Protein AF-A0A3C1NA18-F1 (afdb_monomer_lite)

Secondary structure (DSSP, 8-state):
-HHHHHHIIIIIHHHHHHHHHHSSPTT------HHHHHHHHHHHHHHHHHHTHHHHHHHHHHHTTSS-HHHHHHTHHHHHHHHHHHHHHHSSS-HHHHHHHHHHHHHHHHHHHHHHHHSPPP----TT-S-HHHHHHHHHHHHHHHHHHHT-

Structure (mmCIF, N/CA/C/O backbone):
data_AF-A0A3C1NA18-F1
#
_entry.id   AF-A0A3C1NA18-F1
#
loop_
_atom_site.group_PDB
_atom_site.id
_atom_site.type_symbol
_atom_site.label_atom_id
_atom_site.label_alt_id
_atom_site.label_comp_id
_atom_site.label_asym_id
_atom_site.label_entity_id
_atom_site.label_seq_id
_atom_site.pdbx_PDB_ins_code
_atom_site.Cartn_x
_atom_site.Cartn_y
_atom_site.Cartn_z
_atom_site.occupancy
_atom_site.B_iso_or_equiv
_atom_site.auth_seq_id
_atom_site.auth_comp_id
_atom_site.auth_asym_id
_atom_site.auth_atom_id
_atom_site.pdbx_PDB_model_num
ATOM 1 N N . PHE A 1 1 ? 5.604 -9.048 6.384 1.00 86.50 1 PHE A N 1
ATOM 2 C CA . PHE A 1 1 ? 6.861 -8.783 5.661 1.00 86.50 1 PHE A CA 1
ATOM 3 C C . PHE A 1 1 ? 7.151 -9.848 4.604 1.00 86.50 1 PHE A C 1
ATOM 5 O O . PHE A 1 1 ? 7.007 -9.556 3.423 1.00 86.50 1 PHE A O 1
ATOM 12 N N . TYR A 1 2 ? 7.469 -11.099 4.977 1.00 91.31 2 TYR A N 1
ATOM 13 C CA . TYR A 1 2 ? 7.792 -12.168 4.008 1.00 91.31 2 TYR A CA 1
ATOM 14 C C . TYR A 1 2 ? 6.682 -12.447 2.982 1.00 91.31 2 TYR A C 1
ATOM 16 O O . TYR A 1 2 ? 6.975 -12.614 1.803 1.00 91.31 2 TYR A O 1
ATOM 24 N N . LEU A 1 3 ? 5.409 -12.411 3.399 1.00 90.31 3 LEU A N 1
ATOM 25 C CA . LEU A 1 3 ? 4.267 -12.528 2.482 1.00 90.31 3 LEU A CA 1
ATOM 26 C C . LEU A 1 3 ? 4.260 -11.410 1.423 1.00 90.31 3 LEU A C 1
ATOM 28 O O . LEU A 1 3 ? 3.942 -11.660 0.265 1.00 90.31 3 LEU A O 1
ATOM 32 N N . GLY A 1 4 ? 4.667 -10.198 1.806 1.00 88.75 4 GLY A N 1
ATOM 33 C CA . GLY A 1 4 ? 4.771 -9.064 0.892 1.00 88.75 4 GLY A CA 1
ATOM 34 C C . GLY A 1 4 ? 5.911 -9.205 -0.106 1.00 88.75 4 GLY A C 1
ATOM 35 O O . GLY A 1 4 ? 5.729 -8.895 -1.279 1.00 88.75 4 GLY A O 1
ATOM 36 N N . ILE A 1 5 ? 7.051 -9.757 0.318 1.00 92.56 5 ILE A N 1
ATOM 37 C CA . ILE A 1 5 ? 8.144 -10.111 -0.601 1.00 92.56 5 ILE A CA 1
ATOM 38 C C . ILE A 1 5 ? 7.680 -11.187 -1.587 1.00 92.56 5 ILE A C 1
ATOM 40 O O . ILE A 1 5 ? 7.908 -11.062 -2.789 1.00 92.56 5 ILE A O 1
ATOM 44 N N . MET A 1 6 ? 6.983 -12.216 -1.098 1.00 93.44 6 MET A N 1
ATOM 45 C CA . MET A 1 6 ? 6.442 -13.285 -1.938 1.00 93.44 6 MET A CA 1
ATOM 46 C C . MET A 1 6 ? 5.466 -12.725 -2.984 1.00 93.44 6 MET A C 1
ATOM 48 O O . MET A 1 6 ? 5.582 -13.027 -4.169 1.00 93.44 6 MET A O 1
ATOM 52 N N . PHE A 1 7 ? 4.557 -11.842 -2.573 1.00 90.00 7 PHE A N 1
ATOM 53 C CA . PHE A 1 7 ? 3.642 -11.153 -3.481 1.00 90.00 7 PHE A CA 1
ATOM 54 C C . PHE A 1 7 ? 4.375 -10.276 -4.506 1.00 90.00 7 PHE A C 1
ATOM 56 O O . PHE A 1 7 ? 4.060 -10.311 -5.697 1.00 90.00 7 PHE A O 1
ATOM 63 N N . ALA A 1 8 ? 5.389 -9.528 -4.069 1.00 89.94 8 ALA A N 1
ATOM 64 C CA . ALA A 1 8 ? 6.192 -8.703 -4.960 1.00 89.94 8 ALA A CA 1
ATOM 65 C C . ALA A 1 8 ? 6.907 -9.544 -6.028 1.00 89.94 8 ALA A C 1
ATOM 67 O O . ALA A 1 8 ? 6.912 -9.163 -7.195 1.00 89.94 8 ALA A O 1
ATOM 68 N N . TYR A 1 9 ? 7.454 -10.704 -5.655 1.00 90.88 9 TYR A N 1
ATOM 69 C CA . TYR A 1 9 ? 8.148 -11.605 -6.576 1.00 90.88 9 TYR A CA 1
ATOM 70 C C . TYR A 1 9 ? 7.204 -12.325 -7.550 1.00 90.88 9 TYR A C 1
ATOM 72 O O . TYR A 1 9 ? 7.482 -12.380 -8.744 1.00 90.88 9 TYR A O 1
ATOM 80 N N . PHE A 1 10 ? 6.086 -12.874 -7.067 1.00 90.62 10 PHE A N 1
ATOM 81 C CA . PHE A 1 10 ? 5.217 -13.720 -7.896 1.00 90.62 10 PHE A CA 1
ATOM 82 C C . PHE A 1 10 ? 4.148 -12.959 -8.679 1.00 90.62 10 PHE A C 1
ATOM 84 O O . PHE A 1 10 ? 3.664 -13.472 -9.684 1.00 90.62 10 PHE A O 1
ATOM 91 N N . VAL A 1 11 ? 3.755 -11.764 -8.234 1.00 88.62 11 VAL A N 1
ATOM 92 C CA . VAL A 1 11 ? 2.665 -11.002 -8.862 1.00 88.62 11 VAL A CA 1
ATOM 93 C C . VAL A 1 11 ? 3.204 -9.733 -9.495 1.00 88.62 11 VAL A C 1
ATOM 95 O O . VAL A 1 11 ? 3.075 -9.528 -10.697 1.00 88.62 11 VAL A O 1
ATOM 98 N N . VAL A 1 12 ? 3.845 -8.882 -8.701 1.00 86.12 12 VAL A N 1
ATOM 99 C CA . VAL A 1 12 ? 4.203 -7.531 -9.149 1.00 86.12 12 VAL A CA 1
ATOM 100 C C . VAL A 1 12 ? 5.362 -7.551 -10.142 1.00 86.12 12 VAL A C 1
ATOM 102 O O . VAL A 1 12 ? 5.305 -6.913 -11.191 1.00 86.12 12 VAL A O 1
ATOM 105 N N . PHE A 1 13 ? 6.405 -8.315 -9.839 1.00 85.50 13 PHE A N 1
ATOM 106 C CA . PHE A 1 13 ? 7.584 -8.436 -10.681 1.00 85.50 13 PHE A CA 1
ATOM 107 C C . PHE A 1 13 ? 7.272 -8.930 -12.110 1.00 85.50 13 PHE A C 1
ATOM 109 O O . PHE A 1 13 ? 7.668 -8.239 -13.052 1.00 85.50 13 PHE A O 1
ATOM 116 N N . PRO A 1 14 ? 6.532 -10.040 -12.337 1.00 85.19 14 PRO A N 1
ATOM 117 C CA . PRO A 1 14 ? 6.212 -10.478 -13.696 1.00 85.19 14 PRO A CA 1
ATOM 118 C C . PRO A 1 14 ? 5.319 -9.488 -14.446 1.00 85.19 14 PRO A C 1
ATOM 120 O O . PRO A 1 14 ? 5.465 -9.353 -15.658 1.00 85.19 14 PRO A O 1
ATOM 123 N N . ILE A 1 15 ? 4.434 -8.766 -13.751 1.00 84.94 15 ILE A N 1
ATOM 124 C CA . ILE A 1 15 ? 3.609 -7.709 -14.350 1.00 84.94 15 ILE A CA 1
ATOM 125 C C . ILE A 1 15 ? 4.502 -6.598 -14.928 1.00 84.94 15 ILE A C 1
ATOM 127 O O . ILE A 1 15 ? 4.368 -6.238 -16.098 1.00 84.94 15 ILE A O 1
ATOM 131 N N . ILE A 1 16 ? 5.466 -6.116 -14.141 1.00 81.06 16 ILE A N 1
ATOM 132 C CA . ILE A 1 16 ? 6.390 -5.050 -14.553 1.00 81.06 16 ILE A CA 1
ATOM 133 C C . ILE A 1 16 ? 7.344 -5.532 -15.650 1.00 81.06 16 ILE A C 1
ATOM 135 O O . ILE A 1 16 ? 7.572 -4.831 -16.633 1.00 81.06 16 ILE A O 1
ATOM 139 N N . PHE A 1 17 ? 7.876 -6.748 -15.527 1.00 78.25 17 PHE A N 1
ATOM 140 C CA . PHE A 1 17 ? 8.779 -7.313 -16.529 1.00 78.25 17 PHE A CA 1
ATOM 141 C C . PHE A 1 17 ? 8.075 -7.555 -17.873 1.00 78.25 17 PHE A C 1
ATOM 143 O O . PHE A 1 17 ? 8.637 -7.294 -18.940 1.00 78.25 17 PHE A O 1
ATOM 150 N N . LYS A 1 18 ? 6.810 -7.991 -17.838 1.00 80.94 18 LYS A N 1
ATOM 151 C CA . LYS A 1 18 ? 5.970 -8.119 -19.034 1.00 80.94 18 LYS A CA 1
ATOM 152 C C . LYS A 1 18 ? 5.727 -6.763 -19.698 1.00 80.94 18 LYS A C 1
ATOM 154 O O . LYS A 1 18 ? 5.762 -6.682 -20.920 1.00 80.94 18 LYS A O 1
ATOM 159 N N . PHE A 1 19 ? 5.534 -5.703 -18.913 1.00 78.25 19 PHE A N 1
ATOM 160 C CA . PHE A 1 19 ? 5.437 -4.349 -19.451 1.00 78.25 19 PHE A CA 1
ATOM 161 C C . PHE A 1 19 ? 6.749 -3.923 -20.129 1.00 78.25 19 PHE A C 1
ATOM 163 O O . PHE A 1 19 ? 6.733 -3.602 -21.314 1.00 78.25 19 PHE A O 1
ATOM 170 N N . PHE A 1 20 ? 7.892 -4.031 -19.442 1.00 74.69 20 PHE A N 1
ATOM 171 C CA . PHE A 1 20 ? 9.198 -3.664 -20.010 1.00 74.69 20 PHE A CA 1
ATOM 172 C C . PHE A 1 20 ? 9.532 -4.403 -21.310 1.00 74.69 20 PHE A C 1
ATOM 174 O O . PHE A 1 20 ? 10.086 -3.807 -22.230 1.00 74.69 20 PHE A O 1
ATOM 181 N N . THR A 1 21 ? 9.180 -5.687 -21.402 1.00 73.69 21 THR A N 1
ATOM 182 C CA . THR A 1 21 ? 9.381 -6.484 -22.622 1.00 73.69 21 THR A CA 1
ATOM 183 C C . THR A 1 21 ? 8.376 -6.154 -23.727 1.00 73.69 21 THR A C 1
ATOM 185 O O . THR A 1 21 ? 8.734 -6.242 -24.895 1.00 73.69 21 THR A O 1
ATOM 188 N N . SER A 1 22 ? 7.152 -5.729 -23.395 1.00 72.75 22 SER A N 1
ATOM 189 C CA . SER A 1 22 ? 6.135 -5.335 -24.386 1.00 72.75 22 SER A CA 1
ATOM 190 C C . SER A 1 22 ? 6.386 -3.973 -25.039 1.00 72.75 22 SER A C 1
ATOM 192 O O . SER A 1 22 ? 5.940 -3.738 -26.157 1.00 72.75 22 SER A O 1
ATOM 194 N N . THR A 1 23 ? 7.102 -3.081 -24.354 1.00 67.25 23 THR A N 1
ATOM 195 C CA . THR A 1 23 ? 7.428 -1.735 -24.853 1.00 67.25 23 THR A CA 1
ATOM 196 C C . THR A 1 23 ? 8.764 -1.710 -25.610 1.00 67.25 23 THR A C 1
ATOM 198 O O . THR A 1 23 ? 9.143 -0.680 -26.166 1.00 67.25 23 THR A O 1
ATOM 201 N N . ALA A 1 24 ? 9.495 -2.829 -25.638 1.00 64.00 24 ALA A N 1
ATOM 202 C CA . ALA A 1 24 ? 10.758 -2.954 -26.354 1.00 64.00 24 ALA A CA 1
ATOM 203 C C . ALA A 1 24 ? 10.517 -3.156 -27.868 1.00 64.00 24 ALA A C 1
ATOM 205 O O . ALA A 1 24 ? 9.757 -4.051 -28.239 1.00 64.00 24 ALA A O 1
ATOM 206 N N . PRO A 1 25 ? 11.157 -2.371 -28.759 1.00 58.06 25 PRO A N 1
ATOM 207 C CA . PRO A 1 25 ? 11.074 -2.583 -30.204 1.00 58.06 25 PRO A CA 1
ATOM 208 C C . PRO A 1 25 ? 11.639 -3.951 -30.610 1.00 58.06 25 PRO A C 1
ATOM 210 O O . PRO A 1 25 ? 12.658 -4.386 -30.065 1.00 58.06 25 PRO A O 1
ATOM 213 N N . GLU A 1 26 ? 11.026 -4.603 -31.603 1.00 53.09 26 GLU A N 1
ATOM 214 C CA . GLU A 1 26 ? 11.546 -5.854 -32.168 1.00 53.09 26 GLU A CA 1
ATOM 215 C C . GLU A 1 26 ? 13.007 -5.668 -32.620 1.00 53.09 26 GLU A C 1
ATOM 217 O O . GLU A 1 26 ? 13.310 -4.851 -33.488 1.00 53.09 26 GLU A O 1
ATOM 222 N N . GLY A 1 27 ? 13.930 -6.411 -32.000 1.00 54.62 27 GLY A N 1
ATOM 223 C CA . GLY A 1 27 ? 15.357 -6.405 -32.345 1.00 54.62 27 GLY A CA 1
ATOM 224 C C . GLY A 1 27 ? 16.274 -5.584 -31.430 1.00 54.62 27 GLY A C 1
ATOM 225 O O . GLY A 1 27 ? 17.492 -5.685 -31.574 1.00 54.62 27 GLY A O 1
ATOM 226 N N . VAL A 1 28 ? 15.747 -4.835 -30.455 1.00 48.09 28 VAL A N 1
ATOM 227 C CA . VAL A 1 28 ? 16.576 -4.203 -29.413 1.00 48.09 28 VAL A CA 1
ATOM 228 C C . VAL A 1 28 ? 16.615 -5.120 -28.196 1.00 48.09 28 VAL A C 1
ATOM 230 O O . VAL A 1 28 ? 15.615 -5.299 -27.504 1.00 48.09 28 VAL A O 1
ATOM 233 N N . ALA A 1 29 ? 17.778 -5.712 -27.915 1.00 52.25 29 ALA A N 1
ATOM 234 C CA . ALA A 1 29 ? 17.982 -6.399 -26.648 1.00 52.25 29 ALA A CA 1
ATOM 235 C C . ALA A 1 29 ? 17.777 -5.381 -25.520 1.00 52.25 29 ALA A C 1
ATOM 237 O O . ALA A 1 29 ? 18.476 -4.368 -25.462 1.00 52.25 29 ALA A O 1
ATOM 238 N N . VAL A 1 30 ? 16.813 -5.643 -24.637 1.00 55.69 30 VAL A N 1
ATOM 239 C CA . VAL A 1 30 ? 16.610 -4.879 -23.404 1.00 55.69 30 VAL A CA 1
ATOM 240 C C . VAL A 1 30 ? 17.836 -5.113 -22.518 1.00 55.69 30 VAL A C 1
ATOM 2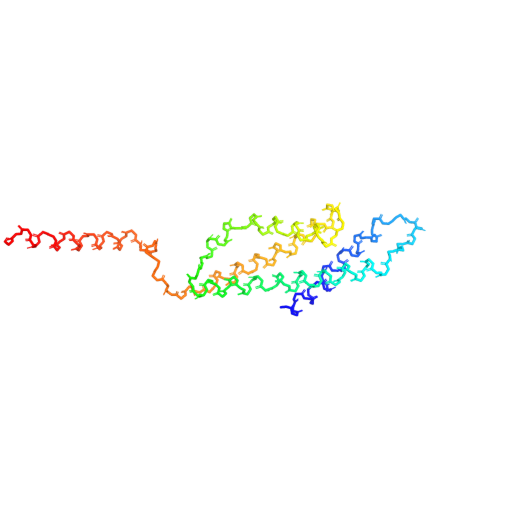42 O O . VAL A 1 30 ? 17.854 -5.981 -21.652 1.00 55.69 30 VAL A O 1
ATOM 245 N N . MET A 1 31 ? 18.916 -4.380 -22.785 1.00 55.44 31 MET A N 1
ATOM 246 C CA . MET A 1 31 ? 20.141 -4.389 -21.991 1.00 55.44 31 MET A CA 1
ATOM 247 C C . MET A 1 31 ? 19.934 -3.460 -20.798 1.00 55.44 31 MET A C 1
ATOM 249 O O . MET A 1 31 ? 20.554 -2.405 -20.689 1.00 55.44 31 MET A O 1
ATOM 253 N N . THR A 1 32 ? 19.003 -3.817 -19.912 1.00 63.19 32 THR A N 1
ATOM 254 C CA . THR A 1 32 ? 18.905 -3.151 -18.613 1.00 63.19 32 THR A CA 1
ATOM 255 C C . THR A 1 32 ? 20.172 -3.454 -17.832 1.00 63.19 32 THR A C 1
ATOM 257 O O . THR A 1 32 ? 20.520 -4.622 -17.655 1.00 63.19 32 THR A O 1
ATOM 260 N N . ASP A 1 33 ? 20.850 -2.410 -17.363 1.00 74.62 33 ASP A N 1
ATOM 261 C CA . ASP A 1 33 ? 21.993 -2.543 -16.465 1.00 74.62 33 ASP A CA 1
ATOM 262 C C . ASP A 1 33 ? 21.610 -3.437 -15.272 1.00 74.62 33 ASP A C 1
ATOM 264 O O . ASP A 1 33 ? 20.609 -3.187 -14.590 1.00 74.62 33 ASP A O 1
ATOM 268 N N . ILE A 1 34 ? 22.401 -4.486 -15.025 1.00 80.19 34 ILE A N 1
ATOM 269 C CA . ILE A 1 34 ? 22.179 -5.443 -13.935 1.00 80.19 34 ILE A CA 1
ATOM 270 C C . ILE A 1 34 ? 22.102 -4.735 -12.573 1.00 80.19 34 ILE A C 1
ATOM 272 O O . ILE A 1 34 ? 21.313 -5.140 -11.719 1.00 80.19 34 ILE A O 1
ATOM 276 N N . ASN A 1 35 ? 2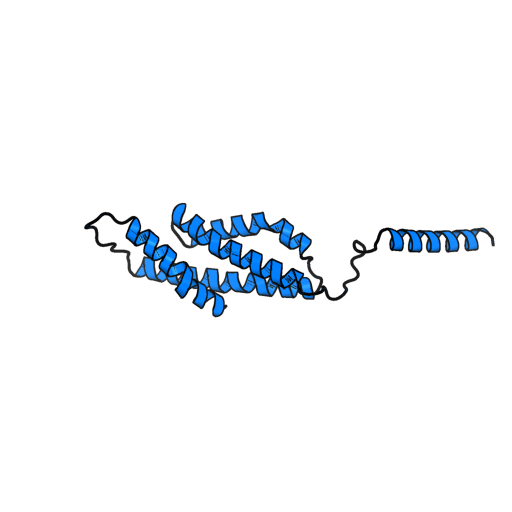2.855 -3.644 -12.379 1.00 82.75 35 ASN A N 1
ATOM 277 C CA . ASN A 1 35 ? 22.826 -2.854 -11.149 1.00 82.75 35 ASN A CA 1
ATOM 278 C C . ASN A 1 35 ? 21.515 -2.090 -11.003 1.00 82.75 35 ASN A C 1
ATOM 280 O O . ASN A 1 35 ? 20.946 -2.059 -9.910 1.00 82.75 35 ASN A O 1
ATOM 284 N N . ALA A 1 36 ? 21.017 -1.495 -12.089 1.00 80.31 36 ALA A N 1
ATOM 285 C CA . ALA A 1 36 ? 19.741 -0.789 -12.078 1.00 80.31 36 ALA A CA 1
ATOM 286 C C . ALA A 1 36 ? 18.584 -1.768 -11.833 1.00 80.31 36 ALA A C 1
ATOM 288 O O . ALA A 1 36 ? 17.721 -1.508 -10.994 1.00 80.31 36 ALA A O 1
ATOM 289 N N . TYR A 1 37 ? 18.621 -2.926 -12.496 1.00 80.88 37 TYR A N 1
ATOM 290 C CA . TYR A 1 37 ? 17.654 -4.004 -12.315 1.00 80.88 37 TYR A CA 1
ATOM 291 C C . TYR A 1 37 ? 17.650 -4.535 -10.876 1.00 80.88 37 TYR A C 1
ATOM 293 O O . TYR A 1 37 ? 16.603 -4.559 -10.229 1.00 80.88 37 TYR A O 1
ATOM 301 N N . LEU A 1 38 ? 18.813 -4.911 -10.334 1.00 86.69 38 LEU A N 1
ATOM 302 C CA . LEU A 1 38 ? 18.905 -5.434 -8.972 1.00 86.69 38 LEU A CA 1
ATOM 303 C C . LEU A 1 38 ? 18.460 -4.382 -7.950 1.00 86.69 38 LEU A C 1
ATOM 305 O O . LEU A 1 38 ? 17.683 -4.692 -7.049 1.00 86.69 38 LEU A O 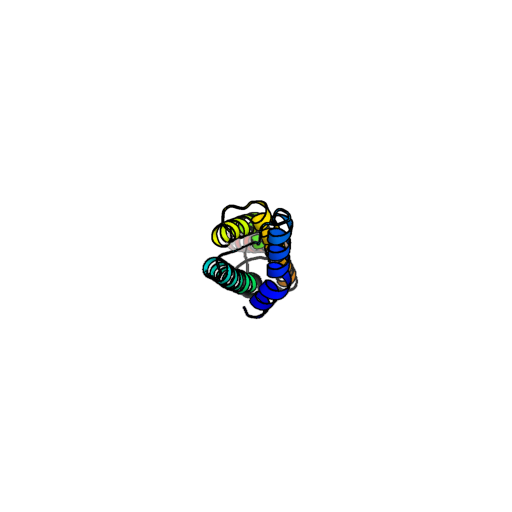1
ATOM 309 N N . SER A 1 39 ? 18.883 -3.126 -8.123 1.00 85.56 39 SER A N 1
ATOM 310 C CA . SER A 1 39 ? 18.458 -2.018 -7.260 1.00 85.56 39 SER A CA 1
ATOM 311 C C . SER A 1 39 ? 16.944 -1.816 -7.295 1.00 85.56 39 SER A C 1
ATOM 313 O O . SER A 1 39 ? 16.329 -1.604 -6.251 1.00 85.56 39 SER A O 1
ATOM 315 N N . PHE A 1 40 ? 16.331 -1.906 -8.476 1.00 84.56 40 PHE A N 1
ATOM 316 C CA . PHE A 1 40 ? 14.884 -1.826 -8.633 1.00 84.56 40 PHE A CA 1
ATOM 317 C C . PHE A 1 40 ? 14.170 -2.955 -7.879 1.00 84.56 40 PHE A C 1
ATOM 319 O O . PHE A 1 40 ? 13.292 -2.687 -7.059 1.00 84.56 40 PHE A O 1
ATOM 326 N N . VAL A 1 41 ? 14.590 -4.205 -8.097 1.00 86.12 41 VAL A N 1
ATOM 327 C CA . VAL A 1 41 ? 13.985 -5.389 -7.468 1.00 86.12 41 VAL A CA 1
ATOM 328 C C . VAL A 1 41 ? 14.122 -5.350 -5.944 1.00 86.12 41 VAL A C 1
ATOM 330 O O . VAL A 1 41 ? 13.153 -5.610 -5.231 1.00 86.12 41 VAL A O 1
ATOM 333 N N . LEU A 1 42 ? 15.290 -4.964 -5.426 1.00 90.25 42 LEU A N 1
ATOM 334 C CA . LEU A 1 42 ? 15.508 -4.827 -3.985 1.00 90.25 42 LEU A CA 1
ATOM 335 C C . LEU A 1 42 ? 14.593 -3.760 -3.376 1.00 90.25 42 LEU A C 1
ATOM 337 O O . LEU A 1 42 ? 13.928 -4.024 -2.372 1.00 90.25 42 LEU A O 1
ATOM 341 N N . LYS A 1 43 ? 14.507 -2.575 -3.995 1.00 88.12 43 LYS A N 1
ATOM 342 C CA . LYS A 1 43 ? 13.602 -1.514 -3.530 1.00 88.12 43 LYS A CA 1
ATOM 343 C C . LYS A 1 43 ? 12.140 -1.965 -3.583 1.00 88.12 43 LYS A C 1
ATOM 345 O O . LYS A 1 43 ? 11.398 -1.709 -2.638 1.00 88.12 43 LYS A O 1
ATOM 350 N N . LEU A 1 44 ? 11.741 -2.666 -4.648 1.00 88.00 44 LEU A N 1
ATOM 351 C CA . LEU A 1 44 ? 10.396 -3.217 -4.816 1.00 88.00 44 LEU A CA 1
ATOM 352 C C . LEU A 1 44 ? 10.047 -4.174 -3.669 1.00 88.00 44 LEU A C 1
ATOM 354 O O . LEU A 1 44 ? 8.991 -4.033 -3.053 1.00 88.00 44 LEU A O 1
ATOM 358 N N . PHE A 1 45 ? 10.942 -5.108 -3.337 1.00 90.75 45 PHE A N 1
ATOM 359 C CA . PHE A 1 45 ? 10.727 -6.051 -2.236 1.00 90.75 45 PHE A CA 1
ATOM 360 C C . PHE A 1 45 ? 10.643 -5.356 -0.883 1.00 90.75 45 PHE A C 1
ATOM 362 O O . PHE A 1 45 ? 9.775 -5.706 -0.086 1.00 90.75 45 PHE A O 1
ATOM 369 N N . PHE A 1 46 ? 11.488 -4.356 -0.629 1.00 89.81 46 PHE A N 1
ATOM 370 C CA . PHE A 1 46 ? 11.408 -3.571 0.602 1.00 89.81 46 PHE A CA 1
ATOM 371 C C . PHE A 1 46 ? 10.092 -2.795 0.701 1.00 89.81 46 PHE A C 1
ATOM 373 O O . PHE A 1 46 ? 9.422 -2.855 1.733 1.00 89.81 46 PHE A O 1
ATOM 380 N N . ALA A 1 47 ? 9.690 -2.115 -0.373 1.00 86.62 47 ALA A N 1
ATOM 381 C CA . ALA A 1 47 ? 8.466 -1.325 -0.403 1.00 86.62 47 ALA A CA 1
ATOM 382 C C . ALA A 1 47 ? 7.217 -2.191 -0.207 1.00 86.62 47 ALA A C 1
ATOM 384 O O . ALA A 1 47 ? 6.396 -1.886 0.654 1.00 86.62 47 ALA A O 1
ATOM 385 N N . PHE A 1 48 ? 7.087 -3.301 -0.941 1.00 88.31 48 PHE A N 1
ATOM 386 C CA . PHE A 1 48 ? 5.952 -4.213 -0.773 1.00 88.31 48 PHE A CA 1
ATOM 387 C C . PHE A 1 48 ? 6.011 -4.994 0.539 1.00 88.31 48 PHE A C 1
ATOM 389 O O . PHE A 1 48 ? 4.977 -5.203 1.171 1.00 88.31 48 PHE A O 1
ATOM 396 N N . GLY A 1 49 ? 7.201 -5.393 0.989 1.00 89.50 49 GLY A N 1
ATOM 397 C CA . GLY A 1 49 ? 7.390 -6.035 2.287 1.00 89.50 49 GLY A CA 1
ATOM 398 C C . GLY A 1 49 ? 6.878 -5.162 3.433 1.00 89.50 49 GLY A C 1
ATOM 399 O O . GLY A 1 49 ? 6.169 -5.669 4.304 1.00 89.50 49 GLY A O 1
ATOM 400 N N . LEU A 1 50 ? 7.180 -3.860 3.389 1.00 88.12 50 LEU A N 1
ATOM 401 C CA . LEU A 1 50 ? 6.699 -2.869 4.352 1.00 88.12 50 LEU A CA 1
ATOM 402 C C . LEU A 1 50 ? 5.216 -2.525 4.144 1.00 88.12 50 LEU A C 1
ATOM 404 O O . LEU A 1 50 ? 4.474 -2.413 5.114 1.00 88.12 50 LEU A O 1
ATOM 408 N N . ALA A 1 51 ? 4.749 -2.416 2.897 1.00 85.19 51 ALA A N 1
ATOM 409 C CA . ALA A 1 51 ? 3.341 -2.153 2.599 1.00 85.19 51 ALA A CA 1
ATOM 410 C C . ALA A 1 51 ? 2.419 -3.248 3.161 1.00 85.19 51 ALA A C 1
ATOM 412 O O . ALA A 1 51 ? 1.331 -2.947 3.639 1.00 85.19 51 ALA A O 1
ATOM 413 N N . PHE A 1 52 ? 2.868 -4.506 3.179 1.00 87.00 52 PHE A N 1
ATOM 414 C CA . PHE A 1 52 ? 2.135 -5.615 3.801 1.00 87.00 52 PHE A CA 1
ATOM 415 C C . PHE A 1 52 ? 2.053 -5.540 5.333 1.00 87.00 52 PHE A C 1
ATOM 417 O O . PHE A 1 52 ? 1.221 -6.234 5.916 1.00 87.00 52 PHE A O 1
ATOM 424 N N . GLU A 1 53 ? 2.868 -4.716 5.995 1.00 88.31 53 GLU A N 1
ATOM 425 C CA . GLU A 1 53 ? 2.711 -4.439 7.429 1.00 88.31 53 GLU A CA 1
ATOM 426 C C . GLU A 1 53 ? 1.579 -3.440 7.695 1.00 88.31 53 GLU A C 1
ATOM 428 O O . GLU A 1 53 ? 0.984 -3.464 8.770 1.00 88.31 53 GLU A O 1
ATOM 433 N N . VAL A 1 54 ? 1.220 -2.599 6.715 1.00 84.06 54 VAL A N 1
ATOM 434 C CA . VAL A 1 54 ? 0.169 -1.580 6.874 1.00 84.06 54 VAL A CA 1
ATOM 435 C C . VAL A 1 54 ? -1.187 -2.208 7.236 1.00 84.06 54 VAL A C 1
ATOM 437 O O . VAL A 1 54 ? -1.759 -1.779 8.237 1.00 84.06 54 VAL A O 1
ATOM 440 N N . PRO A 1 55 ? -1.693 -3.253 6.542 1.00 81.88 55 PRO A N 1
ATOM 441 C CA . PRO A 1 55 ? -2.907 -3.964 6.953 1.00 81.88 55 PRO A CA 1
ATOM 442 C C . PRO A 1 55 ? -2.866 -4.479 8.396 1.00 81.88 55 PRO A C 1
ATOM 444 O O . PRO A 1 55 ? -3.836 -4.329 9.137 1.00 81.88 55 PRO A O 1
ATOM 447 N N . VAL A 1 56 ? -1.740 -5.069 8.808 1.00 85.56 56 VAL A N 1
ATOM 448 C CA . VAL A 1 56 ? -1.572 -5.644 10.151 1.00 85.56 56 VAL A CA 1
ATOM 449 C C . VAL A 1 56 ? -1.576 -4.538 11.206 1.00 85.56 56 VAL A C 1
ATOM 451 O O . VAL A 1 56 ? -2.302 -4.634 12.197 1.00 85.56 56 VAL A O 1
ATOM 454 N N . ALA A 1 57 ? -0.832 -3.456 10.965 1.00 84.88 57 ALA A N 1
ATOM 455 C CA . ALA A 1 57 ? -0.796 -2.283 11.830 1.00 84.88 57 ALA A CA 1
ATOM 456 C C . ALA A 1 57 ? -2.181 -1.631 11.954 1.00 84.88 57 ALA A C 1
ATOM 458 O O . ALA A 1 57 ? -2.613 -1.307 13.058 1.00 84.88 57 ALA A O 1
ATOM 459 N N . THR A 1 58 ? -2.911 -1.499 10.844 1.00 81.38 58 THR A N 1
ATOM 460 C CA . THR A 1 58 ? -4.295 -1.009 10.806 1.00 81.38 58 THR A CA 1
ATOM 461 C C . THR A 1 58 ? -5.219 -1.840 11.694 1.00 81.38 58 THR A C 1
ATOM 463 O O . THR A 1 58 ? -5.917 -1.280 12.538 1.00 81.38 58 THR A O 1
ATOM 466 N N . VAL A 1 59 ? -5.205 -3.166 11.548 1.00 82.94 59 VAL A N 1
ATOM 467 C CA . VAL A 1 59 ? -6.041 -4.062 12.361 1.00 82.94 59 VAL A CA 1
ATOM 468 C C . VAL A 1 59 ? -5.680 -3.957 13.842 1.00 82.94 59 VAL A C 1
ATOM 470 O O . VAL A 1 59 ? -6.571 -3.910 14.691 1.00 82.94 59 VAL A O 1
ATOM 473 N N . LEU A 1 60 ? -4.386 -3.881 14.162 1.00 84.06 60 LEU A N 1
ATOM 474 C CA . LEU A 1 60 ? -3.924 -3.748 15.540 1.00 84.06 60 LEU A CA 1
ATOM 475 C C . LEU A 1 60 ? -4.372 -2.416 16.158 1.00 84.06 60 LEU A C 1
ATOM 477 O O . LEU A 1 60 ? -4.891 -2.418 17.270 1.00 84.06 60 LEU A O 1
ATOM 481 N N . MET A 1 61 ? -4.240 -1.298 15.437 1.00 81.62 61 MET A N 1
ATOM 482 C CA . MET A 1 61 ? -4.684 0.021 15.909 1.00 81.62 61 MET A CA 1
ATOM 483 C C . MET A 1 61 ? -6.193 0.069 16.171 1.00 81.62 61 MET A C 1
ATOM 485 O O . MET A 1 61 ? -6.604 0.597 17.203 1.00 81.62 61 MET A O 1
ATOM 489 N N . VAL A 1 62 ? -7.004 -0.525 15.287 1.00 82.62 62 VAL A N 1
ATOM 490 C CA . VAL A 1 62 ? -8.463 -0.629 15.477 1.00 82.62 62 VAL A CA 1
ATOM 491 C C . VAL A 1 62 ? -8.799 -1.508 16.681 1.00 82.62 62 VAL A C 1
ATOM 493 O O . VAL A 1 62 ? -9.631 -1.148 17.509 1.00 82.62 62 VAL A O 1
ATOM 496 N N . ARG A 1 63 ? -8.107 -2.641 16.842 1.00 76.69 63 ARG A N 1
ATOM 497 C CA . ARG A 1 63 ? -8.293 -3.530 17.999 1.00 76.69 63 ARG A CA 1
ATOM 498 C C . ARG A 1 63 ? -7.921 -2.856 19.325 1.00 76.69 63 ARG A C 1
ATOM 500 O O . ARG A 1 63 ? -8.512 -3.187 20.349 1.00 76.69 63 ARG A O 1
ATOM 507 N N . MET A 1 64 ? -6.939 -1.956 19.311 1.00 81.75 64 MET A N 1
ATOM 508 C CA . MET A 1 64 ? -6.495 -1.194 20.483 1.00 81.75 64 MET A CA 1
ATOM 509 C C . MET A 1 64 ? -7.365 0.040 20.780 1.00 81.75 64 MET A C 1
ATOM 511 O O . MET A 1 64 ? -7.116 0.693 21.785 1.00 81.75 64 MET A O 1
ATOM 515 N N . GLY A 1 65 ? -8.347 0.375 19.933 1.00 75.12 65 GLY A N 1
ATOM 516 C CA . GLY A 1 65 ? -9.182 1.573 20.100 1.00 75.12 65 GLY A CA 1
ATOM 517 C C . GLY A 1 65 ? -8.470 2.891 19.761 1.00 75.12 65 GLY A C 1
ATOM 518 O O . GLY A 1 65 ? -8.998 3.962 20.020 1.00 75.12 65 GLY A O 1
ATOM 519 N N . VAL A 1 66 ? -7.274 2.843 19.157 1.00 80.94 66 VAL A N 1
ATOM 520 C CA . VAL A 1 66 ? -6.510 4.050 18.771 1.00 80.94 66 VAL A CA 1
ATOM 521 C C . VAL A 1 66 ? -7.136 4.738 17.552 1.00 80.94 66 VAL A C 1
ATOM 523 O O . VAL A 1 66 ? -6.924 5.924 17.309 1.00 80.94 66 VAL A O 1
ATOM 526 N N . THR A 1 67 ? -7.875 3.990 16.731 1.00 77.62 67 THR A N 1
ATOM 527 C CA . THR A 1 67 ? -8.491 4.512 15.511 1.00 77.62 67 THR A CA 1
ATOM 528 C C . THR A 1 67 ? -9.709 3.688 15.098 1.00 77.62 67 THR A C 1
ATOM 530 O O . THR A 1 67 ? -9.792 2.503 15.413 1.00 77.62 67 THR A O 1
ATOM 533 N N . THR A 1 68 ? -10.637 4.289 14.352 1.00 78.38 68 THR A N 1
ATOM 534 C CA . THR A 1 68 ? -11.841 3.616 13.846 1.00 78.38 68 THR A CA 1
ATOM 535 C C . THR A 1 68 ? -11.688 3.217 12.379 1.00 78.38 68 THR A C 1
ATOM 537 O O . THR A 1 68 ? -10.987 3.864 11.594 1.00 78.38 68 THR A O 1
ATOM 540 N N . THR A 1 69 ? -12.381 2.154 11.968 1.00 76.12 69 THR A N 1
ATOM 541 C CA . THR A 1 69 ? -12.399 1.706 10.563 1.00 76.12 69 THR A CA 1
ATOM 542 C C . THR A 1 69 ? -12.958 2.783 9.629 1.00 76.12 69 THR A C 1
ATOM 544 O O . THR A 1 69 ? -12.474 2.933 8.507 1.00 76.12 69 THR A O 1
ATOM 547 N N . THR A 1 70 ? -13.911 3.590 10.104 1.00 75.06 70 THR A N 1
ATOM 548 C CA . THR A 1 70 ? -14.479 4.741 9.386 1.00 75.06 70 THR A CA 1
ATOM 549 C C . THR A 1 70 ? -13.435 5.832 9.140 1.00 75.06 70 THR A C 1
ATOM 551 O O . THR A 1 70 ? -13.303 6.311 8.012 1.00 75.06 70 THR A O 1
ATOM 554 N N . SER A 1 71 ? -12.620 6.166 10.149 1.00 76.94 71 SER A N 1
ATOM 555 C CA . SER A 1 71 ? -11.522 7.135 10.006 1.00 76.94 71 SER A CA 1
ATOM 556 C C . SER A 1 71 ? -10.466 6.660 9.000 1.00 76.94 71 SER A C 1
ATOM 558 O O . SER A 1 71 ? -9.987 7.433 8.169 1.00 76.94 71 SER A O 1
ATOM 560 N N . LEU A 1 72 ? -10.142 5.363 9.001 1.00 76.25 72 LEU A N 1
ATOM 561 C CA . LEU A 1 72 ? -9.208 4.790 8.026 1.00 76.25 72 LEU A CA 1
ATOM 562 C C . LEU A 1 72 ? -9.795 4.731 6.616 1.00 76.25 72 LEU A C 1
ATOM 564 O O . LEU A 1 72 ? -9.076 4.981 5.649 1.00 76.25 72 LEU A O 1
ATOM 568 N N . ALA A 1 73 ? -11.095 4.469 6.485 1.00 77.44 73 ALA A N 1
ATOM 569 C CA . ALA A 1 73 ? -11.782 4.509 5.200 1.00 77.44 73 ALA A CA 1
ATOM 570 C C . ALA A 1 73 ? -11.766 5.918 4.584 1.00 77.44 73 ALA A C 1
ATOM 572 O O . ALA A 1 73 ? -11.608 6.044 3.371 1.00 77.44 73 ALA A O 1
ATOM 573 N N . ALA A 1 74 ? -11.847 6.980 5.390 1.00 81.25 74 ALA A N 1
ATOM 574 C CA . ALA A 1 74 ? -11.698 8.351 4.897 1.00 81.25 74 ALA A CA 1
ATOM 575 C C . ALA A 1 74 ? -10.289 8.626 4.332 1.00 81.25 74 ALA A C 1
ATOM 577 O O . ALA A 1 74 ? -10.116 9.499 3.482 1.00 81.25 74 ALA A O 1
ATOM 578 N N . LYS A 1 75 ? -9.276 7.843 4.738 1.00 78.88 75 LYS A N 1
ATOM 579 C CA . LYS A 1 75 ? -7.886 8.014 4.295 1.00 78.88 75 LYS A CA 1
ATOM 580 C C . LYS A 1 75 ? -7.527 7.298 2.985 1.00 78.88 75 LYS A C 1
ATOM 582 O O . LYS A 1 75 ? -6.364 7.333 2.580 1.00 78.88 75 LYS A O 1
ATOM 587 N N . ARG A 1 76 ? -8.505 6.717 2.274 1.00 81.88 76 ARG A N 1
ATOM 588 C CA . ARG A 1 76 ? -8.323 6.108 0.935 1.00 81.88 76 ARG A CA 1
ATOM 589 C C . ARG A 1 76 ? -7.482 6.969 -0.027 1.00 81.88 76 ARG A C 1
ATOM 591 O O . ARG A 1 76 ? -6.554 6.418 -0.620 1.00 81.88 76 ARG A O 1
ATOM 598 N N . PRO A 1 77 ? -7.717 8.293 -0.162 1.00 82.50 77 PRO A N 1
ATOM 599 C CA . PRO A 1 77 ? -6.945 9.119 -1.090 1.00 82.50 77 PRO A CA 1
ATOM 600 C C . PRO A 1 77 ? -5.463 9.210 -0.708 1.00 82.50 77 PRO A C 1
ATOM 602 O O . PRO A 1 77 ? -4.607 9.191 -1.586 1.00 82.50 77 PRO A O 1
ATOM 605 N N . TYR A 1 78 ? -5.138 9.239 0.589 1.00 84.56 78 TYR A N 1
ATOM 606 C CA . TYR A 1 78 ? -3.749 9.317 1.058 1.00 84.56 78 TYR A CA 1
ATOM 607 C C . TYR A 1 78 ? -2.961 8.048 0.738 1.00 84.56 78 TYR A C 1
ATOM 609 O O . TYR A 1 78 ? -1.784 8.133 0.405 1.00 84.56 78 TYR A O 1
ATOM 617 N N . ILE A 1 79 ? -3.603 6.878 0.800 1.00 80.94 79 ILE A N 1
ATOM 618 C CA . ILE A 1 79 ? -2.970 5.605 0.434 1.00 80.94 79 ILE A CA 1
ATOM 619 C C . ILE A 1 79 ? -2.679 5.561 -1.064 1.00 80.94 79 ILE A C 1
ATOM 621 O O . ILE A 1 79 ? -1.593 5.148 -1.459 1.00 80.94 79 ILE A O 1
ATOM 625 N N . ILE A 1 80 ? -3.622 6.021 -1.891 1.00 81.94 80 ILE A N 1
ATOM 626 C CA . ILE A 1 80 ? -3.435 6.091 -3.344 1.00 81.94 80 ILE A CA 1
ATOM 627 C C . ILE A 1 80 ? -2.272 7.034 -3.670 1.00 81.94 80 ILE A C 1
ATOM 629 O O . ILE A 1 80 ? -1.352 6.642 -4.383 1.00 81.94 80 ILE A O 1
ATOM 633 N N . VAL A 1 81 ? -2.251 8.238 -3.088 1.00 85.25 81 VAL A N 1
ATOM 634 C CA . VAL A 1 81 ? -1.138 9.187 -3.267 1.00 85.25 81 VAL A CA 1
ATOM 635 C C . VAL A 1 81 ? 0.181 8.586 -2.775 1.00 85.25 81 VAL A C 1
ATOM 637 O O . VAL A 1 81 ? 1.181 8.657 -3.483 1.00 85.25 81 VAL A O 1
ATOM 640 N N . GLY A 1 82 ? 0.187 7.928 -1.614 1.00 84.06 82 GLY A N 1
ATOM 641 C CA . GLY A 1 82 ? 1.361 7.229 -1.090 1.00 84.06 82 GLY A CA 1
ATOM 642 C C . GLY A 1 82 ? 1.869 6.135 -2.032 1.00 84.06 82 GLY A C 1
ATOM 643 O O . GLY A 1 82 ? 3.072 6.041 -2.260 1.00 84.06 82 GLY A O 1
ATOM 644 N N . ALA A 1 83 ? 0.970 5.359 -2.643 1.00 82.44 83 ALA A N 1
ATOM 645 C CA . ALA A 1 83 ? 1.319 4.341 -3.630 1.00 82.44 83 ALA A CA 1
ATOM 646 C C . ALA A 1 83 ? 1.990 4.951 -4.871 1.00 82.44 83 ALA A C 1
ATOM 648 O O . ALA A 1 83 ? 2.988 4.411 -5.347 1.00 82.44 83 ALA A O 1
ATOM 649 N N . PHE A 1 84 ? 1.502 6.099 -5.351 1.00 83.12 84 PHE A N 1
ATOM 650 C CA . PHE A 1 84 ? 2.139 6.836 -6.447 1.00 83.12 84 PHE A CA 1
ATOM 651 C C . PHE A 1 84 ? 3.508 7.397 -6.053 1.00 83.12 84 PHE A C 1
ATOM 653 O O . PHE A 1 84 ? 4.457 7.257 -6.819 1.00 83.12 84 PHE A O 1
ATOM 660 N N . VAL A 1 85 ? 3.646 7.965 -4.851 1.00 84.19 85 VAL A N 1
ATOM 661 C CA . VAL A 1 85 ? 4.932 8.475 -4.341 1.00 84.19 85 VAL A CA 1
ATOM 662 C C . VAL A 1 85 ? 5.962 7.349 -4.228 1.00 84.19 85 VAL A C 1
ATOM 664 O O . VAL A 1 85 ? 7.102 7.499 -4.666 1.00 84.19 85 VAL A O 1
ATOM 667 N N . VAL A 1 86 ? 5.560 6.193 -3.698 1.00 81.06 86 VAL A N 1
ATOM 668 C CA . VAL A 1 86 ? 6.415 5.001 -3.654 1.00 81.06 86 VAL A CA 1
ATOM 669 C C . VAL A 1 86 ? 6.731 4.525 -5.073 1.00 81.06 86 VAL A C 1
ATOM 671 O O . VAL A 1 86 ? 7.892 4.269 -5.377 1.00 81.06 86 VAL A O 1
ATOM 674 N N . GLY A 1 87 ? 5.748 4.488 -5.975 1.00 80.50 87 GLY A N 1
ATOM 675 C CA . GLY A 1 87 ? 5.955 4.163 -7.389 1.00 80.50 87 GLY A CA 1
ATOM 676 C C . GLY A 1 87 ? 7.003 5.055 -8.062 1.00 80.50 87 GLY A C 1
ATOM 677 O O . GLY A 1 87 ? 7.885 4.540 -8.749 1.00 80.50 87 GLY A O 1
ATOM 678 N N . MET A 1 88 ? 6.973 6.365 -7.802 1.00 82.38 88 MET A N 1
ATOM 679 C CA . MET A 1 88 ? 7.963 7.336 -8.292 1.00 82.38 88 MET A CA 1
ATOM 680 C C . MET A 1 88 ? 9.367 7.139 -7.707 1.00 82.38 88 MET A C 1
ATOM 682 O O . MET A 1 88 ? 10.350 7.523 -8.332 1.00 82.38 88 MET A O 1
ATOM 686 N N . LEU A 1 89 ? 9.486 6.566 -6.507 1.00 80.75 89 LEU A N 1
ATOM 687 C CA . LEU A 1 89 ? 10.783 6.256 -5.896 1.00 80.75 89 LEU A CA 1
ATOM 688 C C . LEU A 1 89 ? 11.374 4.939 -6.427 1.00 80.75 89 LEU A C 1
ATOM 690 O O . LEU A 1 89 ? 12.597 4.775 -6.510 1.00 80.75 89 LEU A O 1
ATOM 694 N N . LEU A 1 90 ? 10.495 3.981 -6.732 1.00 76.69 90 LEU A N 1
ATOM 695 C CA . LEU A 1 90 ? 10.855 2.648 -7.206 1.00 76.69 90 LEU A CA 1
ATOM 696 C C . LEU A 1 90 ? 11.218 2.662 -8.687 1.00 76.69 90 LEU A C 1
ATOM 698 O O . LEU A 1 90 ? 12.289 2.193 -9.061 1.00 76.69 90 LEU A O 1
ATOM 702 N N . THR A 1 91 ? 10.337 3.208 -9.514 1.00 67.50 91 THR A N 1
ATOM 703 C CA . THR A 1 91 ? 10.542 3.347 -10.956 1.00 67.50 91 THR A CA 1
ATOM 704 C C . THR A 1 91 ? 10.980 4.773 -11.282 1.00 67.50 91 THR A C 1
ATOM 706 O O . THR A 1 91 ? 10.565 5.693 -10.579 1.00 67.50 91 THR A O 1
ATOM 709 N N . PRO A 1 92 ? 11.768 5.010 -12.351 1.00 63.72 92 PRO A N 1
ATOM 710 C CA . PRO A 1 92 ? 11.834 6.345 -12.956 1.00 63.72 92 PRO A CA 1
ATOM 711 C C . PRO A 1 92 ? 10.408 6.872 -13.243 1.00 63.72 92 PRO A C 1
ATOM 713 O O . PRO A 1 92 ? 9.463 6.087 -13.167 1.00 63.72 92 PRO A O 1
ATOM 716 N N . PRO A 1 93 ? 10.205 8.171 -13.544 1.00 61.78 93 PRO A N 1
ATOM 717 C CA . PRO A 1 93 ? 8.875 8.760 -13.738 1.00 61.78 93 PRO A CA 1
ATOM 718 C C . PRO A 1 93 ? 8.144 8.182 -14.971 1.00 61.78 93 PRO A C 1
ATOM 720 O O . PRO A 1 93 ? 8.032 8.829 -16.006 1.00 61.78 93 PRO A O 1
ATOM 723 N N . ASP A 1 94 ? 7.656 6.948 -14.849 1.00 73.12 94 ASP A N 1
ATOM 724 C CA . ASP A 1 94 ? 6.918 6.175 -15.838 1.00 73.12 94 ASP A CA 1
ATOM 725 C C . ASP A 1 94 ? 5.479 5.980 -15.354 1.00 73.12 94 ASP A C 1
ATOM 727 O O . ASP A 1 94 ? 5.198 5.179 -14.458 1.00 73.12 94 ASP A O 1
ATOM 731 N N . LEU A 1 95 ? 4.550 6.725 -15.956 1.00 77.25 95 LEU A N 1
ATOM 732 C CA . LEU A 1 95 ? 3.136 6.720 -15.569 1.00 77.25 95 LEU A CA 1
ATOM 733 C C . LEU A 1 95 ? 2.493 5.329 -15.663 1.00 77.25 95 LEU A C 1
ATOM 735 O O . LEU A 1 95 ? 1.628 4.999 -14.845 1.00 77.25 95 LEU A O 1
ATOM 739 N N . PHE A 1 96 ? 2.897 4.515 -16.643 1.00 79.31 96 PHE A N 1
ATOM 740 C CA . PHE A 1 96 ? 2.311 3.195 -16.866 1.00 79.31 96 PHE A CA 1
ATOM 741 C C . PHE A 1 96 ? 2.691 2.216 -15.755 1.00 79.31 96 PHE A C 1
ATOM 743 O O . PHE A 1 96 ? 1.799 1.677 -15.094 1.00 79.31 96 PHE A O 1
ATOM 750 N N . SER A 1 97 ? 3.987 2.038 -15.486 1.00 77.94 97 SER A N 1
ATOM 751 C CA . SER A 1 97 ? 4.460 1.164 -14.407 1.00 77.94 97 SER A CA 1
ATOM 752 C C . SER A 1 97 ? 3.976 1.648 -13.041 1.00 77.94 97 SER A C 1
ATOM 754 O O . SER A 1 97 ? 3.597 0.827 -12.208 1.00 77.94 97 SER A O 1
ATOM 756 N N . GLN A 1 98 ? 3.905 2.966 -12.816 1.00 82.69 98 GLN A N 1
ATOM 757 C CA . GLN A 1 98 ? 3.389 3.540 -11.566 1.00 82.69 98 GLN A CA 1
ATOM 758 C C . GLN A 1 98 ? 1.912 3.218 -11.337 1.00 82.69 98 GLN A C 1
ATOM 760 O O . GLN A 1 98 ? 1.536 2.785 -10.249 1.00 82.69 98 GLN A O 1
ATOM 765 N N . THR A 1 99 ? 1.074 3.372 -12.362 1.00 83.38 99 THR A N 1
ATOM 766 C CA . THR A 1 99 ? -0.359 3.053 -12.258 1.00 83.38 99 THR A CA 1
ATOM 767 C C . THR A 1 99 ? -0.570 1.549 -12.071 1.00 83.38 99 THR A C 1
ATOM 769 O O . THR A 1 99 ? -1.381 1.120 -11.249 1.00 83.38 99 THR A O 1
ATOM 772 N N . MET A 1 100 ? 0.213 0.735 -12.780 1.00 81.69 100 MET A N 1
ATOM 773 C CA . MET A 1 100 ? 0.180 -0.724 -12.685 1.00 81.69 100 MET A CA 1
ATOM 774 C C . MET A 1 100 ? 0.614 -1.230 -11.299 1.00 81.69 100 MET A C 1
ATOM 776 O O . MET A 1 100 ? 0.089 -2.234 -10.824 1.00 81.69 100 MET A O 1
ATOM 780 N N . LEU A 1 101 ? 1.517 -0.505 -10.632 1.00 79.44 101 LEU A N 1
ATOM 781 C CA . LEU A 1 101 ? 1.945 -0.729 -9.248 1.00 79.44 101 LEU A CA 1
ATOM 782 C C . LEU A 1 101 ? 0.934 -0.243 -8.202 1.00 79.44 101 LEU A C 1
ATOM 784 O O . LEU A 1 101 ? 0.781 -0.877 -7.155 1.00 79.44 101 LEU A O 1
ATOM 788 N N . ALA A 1 102 ? 0.235 0.859 -8.475 1.00 83.31 102 ALA A N 1
ATOM 789 C CA . ALA A 1 102 ? -0.751 1.428 -7.561 1.00 83.31 102 ALA A CA 1
ATOM 790 C C . ALA A 1 102 ? -1.947 0.487 -7.333 1.00 83.31 102 ALA A C 1
ATOM 792 O O . ALA A 1 102 ? -2.463 0.414 -6.218 1.00 83.31 102 ALA A O 1
ATOM 793 N N . ILE A 1 103 ? -2.349 -0.280 -8.355 1.00 86.56 103 ILE A N 1
ATOM 794 C CA . ILE A 1 103 ? -3.459 -1.244 -8.273 1.00 86.56 103 ILE A CA 1
ATOM 795 C C . ILE A 1 103 ? -3.215 -2.308 -7.178 1.00 86.56 103 ILE A C 1
ATOM 797 O O . ILE A 1 103 ? -4.047 -2.422 -6.275 1.00 86.56 103 ILE A O 1
ATOM 801 N N . PRO A 1 104 ? -2.091 -3.058 -7.178 1.00 82.81 104 PRO A N 1
ATOM 802 C CA . PRO A 1 104 ? -1.736 -3.976 -6.100 1.00 82.81 104 PRO A CA 1
ATOM 803 C C . PRO A 1 104 ? -1.772 -3.350 -4.703 1.00 82.81 104 PRO A C 1
ATOM 805 O O . PRO A 1 104 ? -2.322 -3.948 -3.781 1.00 82.81 104 PRO A O 1
ATOM 808 N N . VAL A 1 105 ? -1.205 -2.149 -4.541 1.00 84.00 105 VAL A N 1
ATOM 809 C CA . VAL A 1 105 ? -1.153 -1.450 -3.244 1.00 84.00 105 VAL A CA 1
ATOM 810 C C . VAL A 1 105 ? -2.554 -1.074 -2.764 1.00 84.00 105 VAL A C 1
ATOM 812 O O . VAL A 1 105 ? -2.873 -1.235 -1.586 1.00 84.00 105 VAL A O 1
ATOM 815 N N . TRP A 1 106 ? -3.413 -0.624 -3.677 1.00 85.31 106 TRP A N 1
ATOM 816 C CA . TRP A 1 106 ? -4.802 -0.310 -3.367 1.00 85.31 106 TRP A CA 1
ATOM 817 C C . TRP A 1 106 ? -5.589 -1.550 -2.924 1.00 85.31 106 TRP A C 1
ATOM 819 O O . TRP A 1 106 ? -6.268 -1.504 -1.898 1.00 85.31 106 TRP A O 1
ATOM 829 N N . ILE A 1 107 ? -5.432 -2.680 -3.624 1.00 86.19 107 ILE A N 1
ATOM 830 C CA . ILE A 1 107 ? -6.055 -3.961 -3.245 1.00 86.19 107 ILE A CA 1
ATOM 831 C C . ILE A 1 107 ? -5.604 -4.388 -1.842 1.00 86.19 107 ILE A C 1
ATOM 833 O O . ILE A 1 107 ? -6.424 -4.783 -1.015 1.00 86.19 107 ILE A O 1
ATOM 837 N N . LEU A 1 108 ? -4.307 -4.272 -1.556 1.00 81.75 108 LEU A N 1
ATOM 838 C CA . LEU A 1 108 ? -3.727 -4.567 -0.244 1.00 81.75 108 LEU A CA 1
ATOM 839 C C . LEU A 1 108 ? -4.366 -3.759 0.882 1.00 81.75 108 LEU A C 1
ATOM 841 O O . LEU A 1 108 ? -4.702 -4.307 1.935 1.00 81.75 108 LEU A O 1
ATOM 845 N N . PHE A 1 109 ? -4.550 -2.464 0.648 1.00 82.38 109 PHE A N 1
ATOM 846 C CA . PHE A 1 109 ? -5.208 -1.592 1.604 1.00 82.38 109 PHE A CA 1
ATOM 847 C C . PHE A 1 109 ? -6.679 -1.965 1.804 1.00 82.38 109 PHE A C 1
ATOM 849 O O . PHE A 1 109 ? -7.127 -2.046 2.948 1.00 82.38 109 PHE A O 1
ATOM 856 N N . GLU A 1 110 ? -7.416 -2.250 0.727 1.00 84.50 110 GLU A N 1
ATOM 857 C CA . GLU A 1 110 ? -8.826 -2.639 0.829 1.00 84.50 110 GLU A CA 1
ATOM 858 C C . GLU A 1 110 ? -8.996 -3.933 1.630 1.00 84.50 110 GLU A C 1
ATOM 860 O O . GLU A 1 110 ? -9.876 -4.016 2.485 1.00 84.50 110 GLU A O 1
ATOM 865 N N . ILE A 1 111 ? -8.110 -4.915 1.425 1.00 83.44 111 ILE A N 1
ATOM 866 C CA . ILE A 1 111 ? -8.089 -6.157 2.209 1.00 83.44 111 ILE A CA 1
ATOM 867 C C . ILE A 1 111 ? -7.849 -5.850 3.694 1.00 83.44 111 ILE A C 1
ATOM 869 O O . ILE A 1 111 ? -8.575 -6.357 4.548 1.00 83.44 111 ILE A O 1
ATOM 873 N N . GLY A 1 112 ? -6.877 -4.993 4.023 1.00 79.38 112 GLY A N 1
ATOM 874 C CA . GLY A 1 112 ? -6.615 -4.594 5.411 1.00 79.38 112 GLY A CA 1
ATOM 875 C C . GLY A 1 112 ? -7.799 -3.879 6.064 1.00 79.38 112 GLY A C 1
ATOM 876 O O . GLY A 1 112 ? -8.165 -4.167 7.208 1.00 79.38 112 GLY A O 1
ATOM 877 N N . LEU A 1 113 ? -8.455 -2.993 5.317 1.00 78.81 113 LEU A N 1
ATOM 878 C CA . LEU A 1 113 ? -9.643 -2.290 5.782 1.00 78.81 113 LEU A CA 1
ATOM 879 C C . LEU A 1 113 ? -10.825 -3.253 5.979 1.00 78.81 113 LEU A C 1
ATOM 881 O O . LEU A 1 113 ? -11.531 -3.171 6.982 1.00 78.81 113 LEU A O 1
ATOM 885 N N . TYR A 1 114 ? -11.012 -4.204 5.068 1.00 83.94 114 TYR A N 1
ATOM 886 C CA . TYR A 1 114 ? -12.053 -5.222 5.175 1.00 83.94 114 TYR A CA 1
ATOM 887 C C . TYR A 1 114 ? -11.840 -6.133 6.391 1.00 83.94 114 TYR A C 1
ATOM 889 O O . TYR A 1 114 ? -12.770 -6.366 7.162 1.00 83.94 114 TYR A O 1
ATOM 897 N N . ILE A 1 115 ? -10.603 -6.587 6.622 1.00 81.00 115 ILE A N 1
ATOM 898 C CA . ILE A 1 115 ? -10.258 -7.396 7.799 1.00 81.00 115 ILE A CA 1
ATOM 899 C C . ILE A 1 115 ? -10.483 -6.596 9.085 1.00 81.00 115 ILE A C 1
ATOM 901 O O . ILE A 1 115 ? -11.049 -7.129 10.036 1.00 81.00 115 ILE A O 1
ATOM 905 N N . SER A 1 116 ? -10.105 -5.314 9.122 1.00 77.38 116 SER A N 1
ATOM 906 C CA . SER A 1 116 ? -10.319 -4.488 10.321 1.00 77.38 116 SER A CA 1
ATOM 907 C C . SER A 1 116 ? -11.798 -4.246 10.634 1.00 77.38 116 SER A C 1
ATOM 909 O O . SER A 1 116 ? -12.143 -4.173 11.807 1.00 77.38 116 SER A O 1
ATOM 911 N N . LYS A 1 117 ? -12.691 -4.217 9.633 1.00 74.81 117 LYS A N 1
ATOM 912 C CA . LYS A 1 117 ? -14.151 -4.193 9.854 1.00 74.81 117 LYS A CA 1
ATOM 913 C C . LYS A 1 117 ? -14.694 -5.459 10.517 1.00 74.81 117 LYS A C 1
ATOM 915 O O . LYS A 1 117 ? -15.673 -5.379 11.249 1.00 74.81 117 LYS A O 1
ATOM 920 N N . ALA A 1 118 ? -14.084 -6.617 10.265 1.00 73.12 118 ALA A N 1
ATOM 921 C CA . ALA A 1 118 ? -14.495 -7.881 10.878 1.00 73.12 118 ALA A CA 1
ATOM 922 C C . ALA A 1 118 ? -14.014 -8.027 12.336 1.00 73.12 118 ALA A C 1
ATOM 924 O O . ALA A 1 118 ? -14.480 -8.906 13.063 1.00 73.12 118 ALA A O 1
ATOM 925 N N . VAL A 1 119 ? -13.085 -7.176 12.778 1.00 70.94 119 VAL A N 1
ATOM 926 C CA . VAL A 1 119 ? -12.575 -7.167 14.149 1.00 70.94 119 VAL A CA 1
ATOM 927 C C . VAL A 1 119 ? -13.419 -6.201 14.977 1.00 70.94 119 VAL A C 1
ATOM 929 O O . VAL A 1 119 ? -13.398 -4.998 14.738 1.00 70.94 119 VAL A O 1
ATOM 932 N N . LYS A 1 120 ? -14.151 -6.721 15.974 1.00 58.84 120 LYS A N 1
ATOM 933 C CA . LYS A 1 120 ? -14.845 -5.873 16.954 1.00 58.84 120 LYS A CA 1
ATOM 934 C C . LYS A 1 120 ? -13.817 -4.969 17.652 1.00 58.84 120 LYS A C 1
ATOM 936 O O . LYS A 1 120 ? -12.852 -5.513 18.206 1.00 58.84 120 LYS A O 1
ATOM 941 N N . PRO A 1 121 ? -14.013 -3.637 17.660 1.00 58.75 121 PRO A N 1
ATOM 942 C CA . PRO A 1 121 ? -13.259 -2.755 18.536 1.00 58.75 121 PRO A CA 1
ATOM 943 C C . PRO A 1 121 ? -13.385 -3.287 19.962 1.00 58.75 121 PRO A C 1
ATOM 945 O O . PRO A 1 121 ? -14.473 -3.665 20.406 1.00 58.75 121 PRO A O 1
ATOM 948 N N . ARG A 1 122 ? -12.263 -3.400 20.671 1.00 50.84 122 ARG A N 1
ATOM 949 C CA . ARG A 1 122 ? -12.320 -3.611 22.116 1.00 50.84 122 ARG A CA 1
ATOM 950 C C . ARG A 1 122 ? -12.940 -2.331 22.661 1.00 50.84 122 ARG A C 1
ATOM 952 O O . ARG A 1 122 ? -12.346 -1.294 22.409 1.00 50.84 122 ARG A O 1
ATOM 959 N N . ALA A 1 123 ? -14.116 -2.430 23.291 1.00 50.50 123 ALA A N 1
ATOM 960 C CA . ALA A 1 123 ? -14.895 -1.311 23.821 1.00 50.50 123 ALA A CA 1
ATOM 961 C C . ALA A 1 123 ? -13.967 -0.256 24.436 1.00 50.50 123 ALA A C 1
ATOM 963 O O . ALA A 1 123 ? -13.464 -0.422 25.545 1.00 50.50 123 ALA A O 1
ATOM 964 N N . SER A 1 124 ? -13.651 0.759 23.647 1.00 44.78 124 SER A N 1
ATOM 965 C CA . SER A 1 124 ? -13.092 2.007 24.111 1.00 44.78 124 SER A CA 1
ATOM 966 C C . SER A 1 124 ? -14.304 2.904 24.188 1.00 44.78 124 SER A C 1
ATOM 968 O O . SER A 1 124 ? -14.953 3.100 23.163 1.00 44.78 124 SER A O 1
ATOM 970 N N . GLU A 1 125 ? -14.633 3.337 25.400 1.00 47.22 125 GLU A N 1
ATOM 971 C CA . GLU A 1 125 ? -15.563 4.426 25.680 1.00 47.22 125 GLU A CA 1
ATOM 972 C C . GLU A 1 125 ? -15.149 5.623 24.817 1.00 47.22 125 GLU A C 1
ATOM 974 O O . GLU A 1 125 ? -14.264 6.398 25.173 1.00 47.22 125 GLU A O 1
ATOM 979 N N . ASP A 1 126 ? -15.704 5.703 23.615 1.00 48.03 126 ASP A N 1
ATOM 980 C CA . ASP A 1 126 ? -15.651 6.885 22.784 1.00 48.03 126 ASP A CA 1
ATOM 981 C 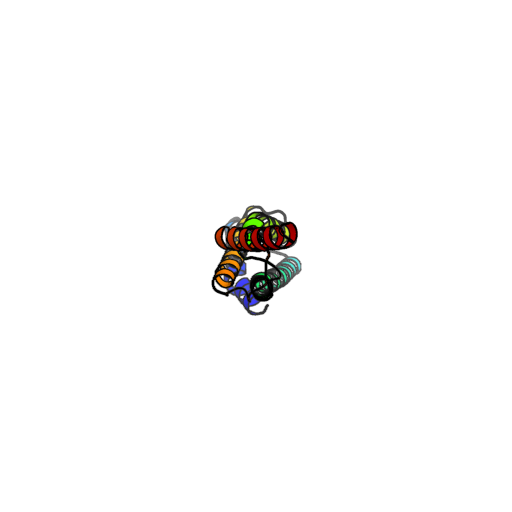C . ASP A 1 126 ? -16.907 7.676 23.163 1.00 48.03 126 ASP A C 1
ATOM 983 O O . ASP A 1 126 ? -18.012 7.197 22.906 1.00 48.03 126 ASP A O 1
ATOM 987 N N . PRO A 1 127 ? -16.790 8.850 23.809 1.00 48.62 127 PRO A N 1
ATOM 988 C CA . PRO A 1 127 ? -17.950 9.663 24.173 1.00 48.62 127 PRO A CA 1
ATOM 989 C C . PRO A 1 127 ? -18.784 10.086 22.955 1.00 48.62 127 PRO A C 1
ATOM 991 O O . PRO A 1 127 ? -19.887 10.593 23.118 1.00 48.62 127 PRO A O 1
ATOM 994 N N . SER A 1 128 ? -18.256 9.909 21.736 1.00 52.78 128 SER A N 1
ATOM 995 C CA . SER A 1 128 ? -18.977 10.145 20.484 1.00 52.78 128 SER A CA 1
ATOM 996 C C . SER A 1 128 ? -19.772 8.937 19.965 1.00 52.78 128 SER A C 1
ATOM 998 O O . SER A 1 128 ? -20.467 9.072 18.962 1.00 52.78 128 SER A O 1
ATOM 1000 N N . ASP A 1 129 ? -19.702 7.790 20.651 1.00 48.00 129 ASP A N 1
ATOM 1001 C CA . ASP A 1 129 ? -20.446 6.550 20.352 1.00 48.00 129 ASP A CA 1
ATOM 1002 C C . ASP A 1 129 ? -21.608 6.321 21.344 1.00 48.00 129 ASP A C 1
ATOM 1004 O O . ASP A 1 129 ? -22.244 5.266 21.341 1.00 48.00 129 ASP A O 1
ATOM 1008 N N . ILE A 1 130 ? -21.891 7.313 22.200 1.00 55.50 130 ILE A N 1
ATOM 1009 C CA . ILE A 1 130 ? -23.114 7.372 23.005 1.00 55.50 130 ILE A CA 1
ATOM 1010 C C . ILE A 1 130 ? -24.266 7.575 22.018 1.00 55.50 130 ILE A C 1
ATOM 1012 O O . ILE A 1 130 ? -24.317 8.592 21.326 1.00 55.50 130 ILE A O 1
ATOM 1016 N N . SER A 1 131 ? -25.157 6.587 21.903 1.00 57.22 131 SER A N 1
ATOM 1017 C CA . SER A 1 131 ? -26.351 6.737 21.065 1.00 57.22 131 SER A CA 1
ATOM 1018 C C . SER A 1 131 ? -27.179 7.930 21.552 1.00 57.22 131 SER A C 1
ATOM 1020 O O . SER A 1 131 ? -27.212 8.185 22.755 1.00 57.22 131 SER A O 1
ATOM 1022 N N . ASP A 1 132 ? -27.832 8.666 20.644 1.00 60.22 132 ASP A N 1
ATOM 1023 C CA . ASP A 1 132 ? -28.626 9.856 21.002 1.00 60.22 132 ASP A CA 1
ATOM 1024 C C . ASP A 1 132 ? -29.627 9.550 22.141 1.00 60.22 132 ASP A C 1
ATOM 1026 O O . ASP A 1 132 ? -29.802 10.362 23.047 1.00 60.22 132 ASP A O 1
ATOM 1030 N N . ASP A 1 133 ? -30.169 8.325 22.165 1.00 63.75 133 ASP A N 1
ATOM 1031 C CA . ASP A 1 133 ? -31.060 7.802 23.211 1.00 63.75 133 ASP A CA 1
ATOM 1032 C C . ASP A 1 133 ? -30.388 7.708 24.602 1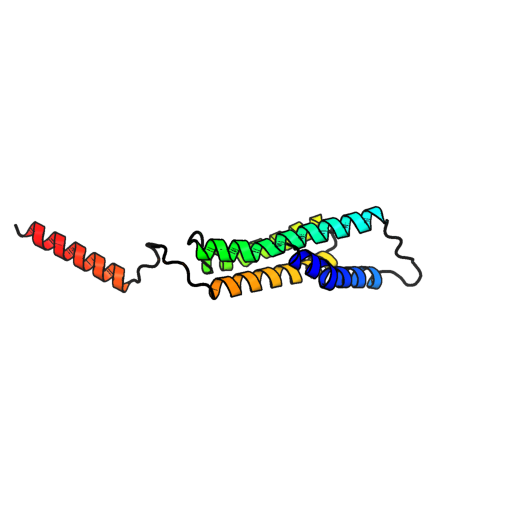.00 63.75 133 ASP A C 1
ATOM 1034 O O . ASP A 1 133 ? -31.022 7.905 25.640 1.00 63.75 133 ASP A O 1
ATOM 1038 N N . GLU A 1 134 ? -29.096 7.385 24.647 1.00 62.00 134 GLU A N 1
ATOM 1039 C CA . GLU A 1 134 ? -28.311 7.245 25.879 1.00 62.00 134 GLU A CA 1
ATOM 1040 C C . GLU A 1 134 ? -27.856 8.616 26.407 1.00 62.00 134 GLU A C 1
ATOM 1042 O O . GLU A 1 134 ? -27.851 8.827 27.620 1.00 62.00 134 GLU A O 1
ATOM 1047 N N . LEU A 1 135 ? -27.575 9.568 25.505 1.00 67.25 135 LEU A N 1
ATOM 1048 C CA . LEU A 1 135 ? -27.302 10.966 25.851 1.00 67.25 135 LEU A CA 1
ATOM 1049 C C . LEU A 1 135 ? -28.561 11.647 26.409 1.00 67.25 135 LEU A C 1
ATOM 1051 O O . LEU A 1 135 ? -28.482 12.347 27.418 1.00 67.25 135 LEU A O 1
ATOM 1055 N N . GLU A 1 136 ? -29.726 11.419 25.792 1.00 70.69 136 GLU A N 1
ATOM 1056 C CA . GLU A 1 136 ? -31.015 11.900 26.305 1.00 70.69 136 GLU A CA 1
ATOM 1057 C C . GLU A 1 136 ? -31.315 11.317 27.690 1.00 70.69 136 GLU A C 1
ATOM 1059 O O . GLU A 1 136 ? -31.665 12.069 28.599 1.00 70.69 136 GLU A O 1
ATOM 1064 N N . ALA A 1 137 ? -31.089 10.016 27.896 1.00 77.00 137 ALA A N 1
ATOM 1065 C CA . ALA A 1 137 ? -31.291 9.380 29.197 1.00 77.00 137 ALA A CA 1
ATOM 1066 C C . ALA A 1 137 ? -30.330 9.904 30.285 1.00 77.00 137 ALA A C 1
ATOM 1068 O O . ALA A 1 137 ? -30.712 9.994 31.455 1.00 77.00 137 ALA A O 1
ATOM 1069 N N . GLU A 1 138 ? -29.086 10.241 29.934 1.00 69.69 138 GLU A N 1
ATOM 1070 C CA . GLU A 1 138 ? -28.109 10.809 30.870 1.00 69.69 138 GLU A CA 1
ATOM 1071 C C . GLU A 1 138 ? -28.415 12.284 31.190 1.00 69.69 138 GLU A C 1
ATOM 1073 O O . GLU A 1 138 ? -28.355 12.682 32.355 1.00 69.69 138 GLU A O 1
ATOM 1078 N N . LEU A 1 139 ? -28.847 13.070 30.196 1.00 74.12 139 LEU A N 1
ATOM 1079 C CA . LEU A 1 139 ? -29.327 14.444 30.381 1.00 74.12 139 LEU A CA 1
ATOM 1080 C C . LEU A 1 139 ? -30.614 14.497 31.214 1.00 74.12 139 LEU A C 1
ATOM 1082 O O . LEU A 1 139 ? -30.750 15.379 32.060 1.00 74.12 139 LEU A O 1
ATOM 1086 N N . GLU A 1 140 ? -31.535 13.553 31.017 1.00 79.56 140 GLU A N 1
ATOM 1087 C CA . GLU A 1 140 ? -32.778 13.457 31.788 1.00 79.56 140 GLU A CA 1
ATOM 1088 C C . GLU A 1 140 ? -32.503 13.061 33.247 1.00 79.56 140 GLU A C 1
ATOM 1090 O O . GLU A 1 140 ? -33.077 13.648 34.166 1.00 79.56 140 GLU A O 1
ATOM 1095 N N . ARG A 1 141 ? -31.550 12.146 33.487 1.00 79.31 141 ARG A N 1
ATOM 1096 C CA . ARG A 1 141 ? -31.076 11.824 34.846 1.00 79.31 141 ARG A CA 1
ATOM 1097 C C . ARG A 1 141 ? -30.385 13.011 35.515 1.00 79.31 141 ARG A C 1
ATOM 1099 O O . ARG A 1 141 ? -30.692 13.306 36.665 1.00 79.31 141 ARG A O 1
ATOM 1106 N N . ALA A 1 142 ? -29.503 13.711 34.802 1.00 75.12 142 ALA A N 1
ATOM 1107 C CA . ALA A 1 142 ? -28.820 14.891 35.330 1.00 75.12 142 ALA A CA 1
ATOM 1108 C C . ALA A 1 142 ? -29.801 16.043 35.619 1.00 75.12 142 ALA A C 1
ATOM 1110 O O . ALA A 1 142 ? -29.669 16.731 36.628 1.00 75.12 142 ALA A O 1
ATOM 1111 N N . ALA A 1 143 ? -30.819 16.235 34.773 1.00 73.19 143 ALA A N 1
ATOM 1112 C CA . ALA A 1 143 ? -31.877 17.215 35.006 1.00 73.19 143 ALA A CA 1
ATOM 1113 C C . ALA A 1 143 ? -32.741 16.852 36.225 1.00 73.19 143 ALA A C 1
ATOM 1115 O O . ALA A 1 143 ? -33.075 17.736 37.012 1.00 73.19 143 ALA A O 1
ATOM 1116 N N . ALA A 1 144 ? -33.052 15.566 36.419 1.00 76.06 144 ALA A N 1
ATOM 1117 C CA . ALA A 1 144 ? -33.794 15.091 37.586 1.00 76.06 144 ALA A CA 1
ATOM 1118 C C . ALA A 1 144 ? -33.010 15.268 38.901 1.00 76.06 144 ALA A C 1
ATOM 1120 O O . ALA A 1 144 ? -33.605 15.604 39.923 1.00 76.06 144 ALA A O 1
ATOM 1121 N N . GLU A 1 145 ? -31.684 15.098 38.881 1.00 71.69 145 GLU A N 1
ATOM 1122 C CA . GLU A 1 145 ? -30.828 15.360 40.049 1.00 71.69 145 GLU A CA 1
ATOM 1123 C C . GLU A 1 145 ? -30.751 16.857 40.401 1.00 71.69 145 GLU A C 1
ATOM 1125 O O . GLU A 1 145 ? -30.709 17.212 41.578 1.00 71.69 145 GLU A O 1
ATOM 1130 N N . ILE A 1 146 ? -30.782 17.746 39.403 1.00 64.31 146 ILE A N 1
ATOM 1131 C CA . ILE A 1 146 ? -30.783 19.205 39.619 1.00 64.31 146 ILE A CA 1
ATOM 1132 C C . ILE A 1 146 ? -32.139 19.694 40.163 1.00 64.31 146 ILE A C 1
ATOM 1134 O O . ILE A 1 146 ? -32.176 20.615 40.983 1.00 64.31 146 ILE A O 1
ATOM 1138 N N . ASP A 1 147 ? -33.250 19.080 39.748 1.00 62.56 147 ASP A N 1
ATOM 1139 C CA . ASP A 1 147 ? -34.594 19.434 40.232 1.00 62.56 147 ASP A CA 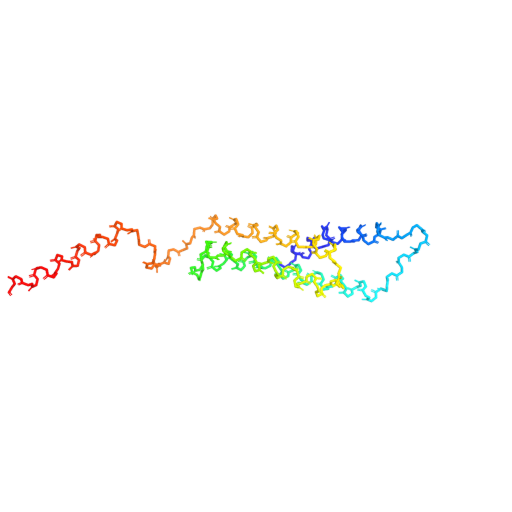1
ATOM 1140 C C . ASP A 1 147 ? -34.805 19.008 41.708 1.00 62.56 147 ASP A C 1
ATOM 1142 O O . ASP A 1 147 ? -35.385 19.762 42.498 1.00 62.56 147 ASP A O 1
ATOM 1146 N N . ASP A 1 148 ? -34.239 17.863 42.125 1.00 62.09 148 ASP A N 1
ATOM 1147 C CA . ASP A 1 148 ? -34.266 17.370 43.519 1.00 62.09 148 ASP A CA 1
ATOM 1148 C C . ASP A 1 148 ? -33.420 18.236 44.481 1.00 62.09 148 ASP A C 1
ATOM 1150 O O . ASP A 1 148 ? -33.807 18.447 45.632 1.00 62.09 148 ASP A O 1
ATOM 1154 N N . ASP A 1 149 ? -32.307 18.818 44.013 1.00 58.06 149 ASP A N 1
ATOM 1155 C CA . ASP A 1 149 ? -31.476 19.737 44.815 1.00 58.06 149 ASP A CA 1
ATOM 1156 C C . ASP A 1 149 ? -32.077 21.155 44.908 1.00 58.06 149 ASP A C 1
ATOM 1158 O O . ASP A 1 149 ? -31.895 21.849 45.907 1.00 58.06 149 ASP A O 1
ATOM 1162 N N . SER A 1 150 ? -32.861 21.583 43.908 1.00 57.78 150 SER A N 1
ATOM 1163 C CA . SER A 1 150 ? -33.520 22.904 43.906 1.00 57.78 150 SER A CA 1
ATOM 1164 C C . SER A 1 150 ? -34.796 22.984 44.760 1.00 57.78 150 SER A C 1
ATOM 1166 O O . SER A 1 150 ? -35.302 24.080 45.022 1.00 57.78 150 SER A O 1
ATOM 1168 N N . SER A 1 151 ? -35.324 21.832 45.187 1.00 58.97 151 SER A N 1
ATOM 1169 C CA . SER A 1 151 ? -36.562 21.707 45.967 1.00 58.97 151 SER A CA 1
ATOM 1170 C C . SER A 1 151 ? -36.330 21.479 47.473 1.00 58.97 151 SER A C 1
ATOM 1172 O O . SER A 1 151 ? -37.297 21.298 48.224 1.00 58.97 151 SER A O 1
ATOM 1174 N N . ARG A 1 152 ? -35.068 21.550 47.926 1.00 51.91 152 ARG A N 1
ATOM 1175 C CA . ARG A 1 152 ? -34.654 21.548 49.341 1.00 51.91 152 ARG A CA 1
ATOM 1176 C C . ARG A 1 152 ? -34.384 22.937 49.913 1.00 51.91 152 ARG A C 1
ATOM 1178 O O . ARG A 1 152 ? -33.815 23.794 49.207 1.00 51.91 152 ARG A O 1
#

Foldseek 3Di:
DVVQLVCLVPPLVVLVVVVLVVPDPPPDDPPDPPVLVVQLSVLSSVVSVVLLVVLVVLLVCQQAVVDPLVRLVVCLVVQLVVLLVSLVVNDPPDPVSSVSRSVVSSVSSVVSSVVSVVDDHPDDPDVVPQPPVNVVVVVVVVVVVVVVVVVD

Radius of gyration: 24.84 Å; chains: 1; bounding box: 59×37×82 Å

Sequence (152 aa):
FYLGIMFAYFVVFPIIFKFFTSTAPEGVAVMTDINAYLSFVLKLFFAFGLAFEVPVATVLMVRMGVTTTTSLAAKRPYIIVGAFVVGMLLTPPDLFSQTMLAIPVWILFEIGLYISKAVKPRASEDPSDISDDELEAELERAAAEIDDDSSR

pLDDT: mean 76.09, std 11.94, range [44.78, 93.44]